Protein AF-A0A1X7UI72-F1 (afdb_monomer)

Nearest PDB structures (foldseek):
  3qtc-assembly1_A-2  TM=8.021E-01  e=6.021E-02  Methanosarcina mazei
  8ke3-assembly1_A  TM=7.990E-01  e=7.341E-02  Methanosarcina mazei
  5k1x-assembly1_A-2  TM=8.053E-01  e=8.378E-02  Methanosarcina mazei
  6nhi-assembly1_A-2  TM=7.236E-01  e=1.245E-01  Elizabethkingia meningoseptica
  7tjg-assembly1_C  TM=3.217E-01  e=6.143E+00  Bacteriophage sp.

Radius of gyration: 15.79 Å; Cα contacts (8 Å, |Δi|>4): 58; chains: 1; bounding box: 31×33×36 Å

Structure (mmCIF, N/CA/C/O backbone):
data_AF-A0A1X7UI72-F1
#
_entry.id   AF-A0A1X7UI72-F1
#
loop_
_atom_site.group_PDB
_atom_site.id
_atom_site.type_symbol
_atom_site.label_atom_id
_atom_site.label_alt_id
_atom_site.label_comp_id
_atom_site.label_asym_id
_atom_site.label_entity_id
_atom_site.label_seq_id
_atom_site.pdbx_PDB_ins_code
_atom_site.Cartn_x
_atom_site.Cartn_y
_atom_site.Cartn_z
_atom_site.occupancy
_atom_site.B_iso_or_equiv
_atom_site.auth_seq_id
_atom_site.auth_comp_id
_atom_site.auth_asym_id
_atom_site.auth_atom_id
_atom_site.pdbx_PDB_model_num
ATOM 1 N N . MET A 1 1 ? 0.313 13.851 -0.246 1.00 73.19 1 MET A N 1
ATOM 2 C CA . MET A 1 1 ? -1.012 13.488 0.310 1.00 73.19 1 MET A CA 1
ATOM 3 C C . MET A 1 1 ? -0.883 12.931 1.726 1.00 73.19 1 MET A C 1
ATOM 5 O O . MET A 1 1 ? -1.341 13.593 2.646 1.00 73.19 1 MET A O 1
ATOM 9 N N . LEU A 1 2 ? -0.182 11.806 1.919 1.00 81.81 2 LEU A N 1
ATOM 10 C CA . LEU A 1 2 ? -0.024 11.144 3.228 1.00 81.81 2 LEU A CA 1
ATOM 11 C C . LEU A 1 2 ? 0.611 12.025 4.315 1.00 81.81 2 LEU A C 1
ATOM 13 O O . LEU A 1 2 ? 0.166 12.004 5.455 1.00 81.81 2 LEU A O 1
ATOM 17 N N . TYR A 1 3 ? 1.576 12.875 3.951 1.00 83.81 3 TYR A N 1
ATOM 18 C CA . TYR A 1 3 ? 2.169 13.837 4.887 1.00 83.81 3 TYR A CA 1
ATOM 19 C C . TYR A 1 3 ? 1.125 14.748 5.554 1.00 83.81 3 TYR A C 1
ATOM 21 O O . TYR A 1 3 ? 1.195 14.976 6.752 1.00 83.81 3 TYR A O 1
ATOM 29 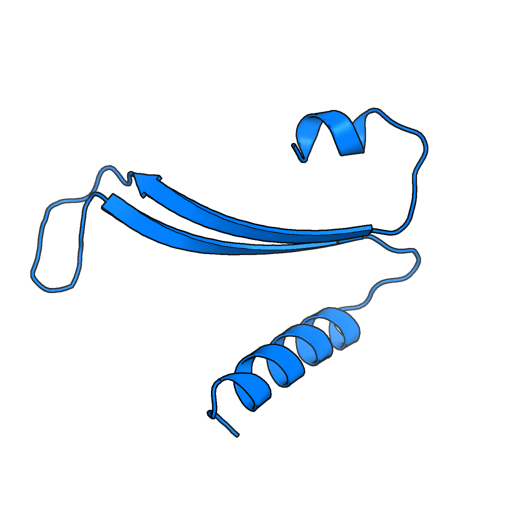N N . LYS A 1 4 ? 0.130 15.237 4.799 1.00 84.62 4 LYS A N 1
ATOM 30 C CA . LYS A 1 4 ? -0.928 16.105 5.345 1.00 84.62 4 LYS A CA 1
ATOM 31 C C . LYS A 1 4 ? -1.896 15.331 6.242 1.00 84.62 4 LYS A C 1
ATOM 33 O O . LYS A 1 4 ? -2.352 15.884 7.233 1.00 84.62 4 LYS A O 1
ATOM 38 N N . LEU A 1 5 ? -2.175 14.070 5.906 1.00 83.81 5 LEU A N 1
ATOM 39 C CA . LEU A 1 5 ? -3.030 13.188 6.703 1.00 83.81 5 LEU A CA 1
ATOM 40 C C . LEU A 1 5 ? -2.450 12.974 8.110 1.00 83.81 5 LEU A C 1
ATOM 42 O O . LEU A 1 5 ? -3.173 13.077 9.090 1.00 83.81 5 LEU A O 1
ATOM 46 N N . GLY A 1 6 ? -1.135 12.758 8.219 1.00 85.62 6 GLY A N 1
ATOM 47 C CA . GLY A 1 6 ? -0.463 12.574 9.511 1.00 85.62 6 GLY A CA 1
ATOM 48 C C . GLY A 1 6 ? -0.395 13.825 10.399 1.00 85.62 6 GLY A C 1
ATOM 49 O O . GLY A 1 6 ? 0.119 13.740 11.507 1.00 85.62 6 GLY A O 1
ATOM 50 N N . GLN A 1 7 ? -0.865 14.982 9.920 1.00 90.19 7 GLN A N 1
ATOM 51 C CA . GLN A 1 7 ? -0.896 16.247 10.670 1.00 90.19 7 GLN A CA 1
ATOM 52 C C . GLN A 1 7 ? -2.298 16.590 11.203 1.00 90.19 7 GLN A C 1
ATOM 54 O O . GLN A 1 7 ? -2.468 17.619 11.852 1.00 90.19 7 GLN A O 1
ATOM 59 N N . GLN A 1 8 ? -3.310 15.780 10.888 1.00 88.44 8 GLN A N 1
ATOM 60 C CA . GLN A 1 8 ? -4.701 16.000 11.285 1.00 88.44 8 GLN A CA 1
ATOM 61 C C . GLN A 1 8 ? -5.090 15.086 12.451 1.00 88.44 8 GLN A C 1
ATOM 63 O O . GLN A 1 8 ? -4.364 14.150 12.790 1.00 88.44 8 GLN A O 1
ATOM 68 N N . GLU A 1 9 ? -6.241 15.362 13.071 1.00 92.81 9 GLU A N 1
ATOM 69 C CA . GLU A 1 9 ? -6.854 14.411 14.000 1.00 92.81 9 GLU A CA 1
ATOM 70 C C . GLU A 1 9 ? -7.035 13.059 13.300 1.00 92.81 9 GLU A C 1
ATOM 72 O O . GLU A 1 9 ? -7.366 13.001 12.111 1.00 92.81 9 GLU A O 1
ATOM 77 N N . PHE A 1 10 ? -6.759 11.973 14.023 1.00 92.06 10 PHE A N 1
ATOM 78 C CA . PHE A 1 10 ? -6.804 10.645 13.436 1.00 92.06 10 PHE A CA 1
ATOM 79 C C . PHE A 1 10 ? -8.227 10.304 12.995 1.00 92.06 10 PHE A C 1
ATOM 81 O O . PHE A 1 10 ? -9.162 10.310 13.794 1.00 92.06 10 PHE A O 1
ATOM 88 N N . ILE A 1 11 ? -8.363 9.941 11.724 1.00 92.38 11 ILE A N 1
ATOM 89 C CA . ILE A 1 11 ? -9.600 9.440 11.136 1.00 92.38 11 ILE A CA 1
ATOM 90 C C . ILE A 1 11 ? -9.239 8.159 10.378 1.00 92.38 11 ILE A C 1
ATOM 92 O O . ILE A 1 11 ? -8.265 8.169 9.618 1.00 92.38 11 ILE A O 1
ATOM 96 N N . PRO A 1 12 ? -9.994 7.059 10.550 1.00 94.81 12 PRO A N 1
ATOM 97 C CA . PRO A 1 12 ? -9.786 5.860 9.755 1.00 94.81 12 PRO A CA 1
ATOM 98 C C . PRO A 1 12 ? -9.911 6.152 8.257 1.00 94.81 12 PRO A C 1
ATOM 100 O O . PRO A 1 12 ? -10.898 6.739 7.808 1.00 94.81 12 PR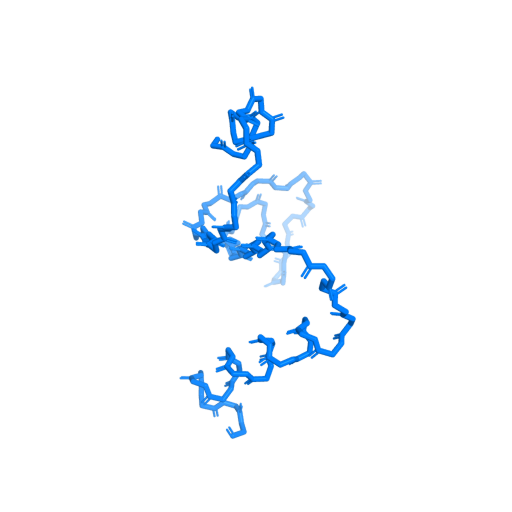O A O 1
ATOM 103 N N . VAL A 1 13 ? -8.923 5.732 7.467 1.00 94.56 13 VAL A N 1
ATOM 104 C CA . VAL A 1 13 ? -8.898 5.978 6.020 1.00 94.56 13 VAL A CA 1
ATOM 105 C C . VAL A 1 13 ? -8.356 4.788 5.241 1.00 94.56 13 VAL A C 1
ATOM 107 O O . VAL A 1 13 ? -7.580 3.970 5.738 1.00 94.56 13 VAL A O 1
ATOM 110 N N . LYS A 1 14 ? -8.772 4.717 3.975 1.00 95.50 14 LYS A N 1
ATOM 111 C CA . LYS A 1 14 ? -8.266 3.776 2.975 1.00 95.50 14 LYS A CA 1
ATOM 112 C C . LYS A 1 14 ? -7.940 4.564 1.716 1.00 95.50 14 LYS A C 1
ATOM 114 O O . LYS A 1 14 ? -8.841 5.137 1.106 1.00 95.50 14 LYS A 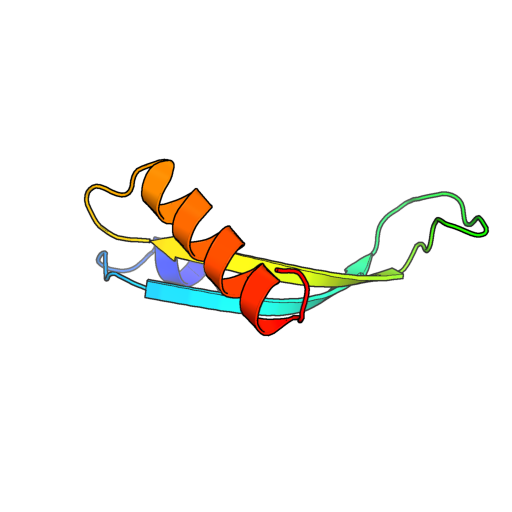O 1
ATOM 119 N N . TYR A 1 15 ? -6.671 4.591 1.334 1.00 94.62 15 TYR A N 1
ATOM 120 C CA . TYR A 1 15 ? -6.209 5.261 0.123 1.00 94.62 15 TYR A CA 1
ATOM 121 C C . TYR A 1 15 ? -5.445 4.294 -0.769 1.00 94.62 15 TYR A C 1
ATOM 123 O O . TYR A 1 15 ? -4.801 3.363 -0.287 1.00 94.62 15 TYR A O 1
ATOM 131 N N . PHE A 1 16 ? -5.498 4.547 -2.072 1.00 95.12 16 PHE A N 1
ATOM 132 C CA . PHE A 1 16 ? -4.641 3.898 -3.051 1.00 95.12 16 PHE A CA 1
ATOM 133 C C . PHE A 1 16 ? -4.122 4.937 -4.043 1.00 95.12 16 PHE A C 1
ATOM 135 O O . PHE A 1 16 ? -4.761 5.969 -4.263 1.00 95.12 16 PHE A O 1
ATOM 142 N N . SER A 1 17 ? -2.974 4.655 -4.643 1.00 94.88 17 SER A N 1
ATOM 143 C CA . SER A 1 17 ? -2.416 5.438 -5.739 1.00 94.88 17 SER A CA 1
ATOM 144 C C . SER A 1 17 ? -1.877 4.517 -6.819 1.00 94.88 17 SER A C 1
ATOM 146 O O . SER A 1 17 ? -1.374 3.432 -6.533 1.00 94.88 17 SER A O 1
ATOM 148 N N . ILE A 1 18 ? -1.992 4.971 -8.062 1.00 95.94 18 ILE A N 1
ATOM 149 C CA . ILE A 1 18 ? -1.330 4.390 -9.224 1.00 95.94 18 ILE A CA 1
ATOM 150 C C . ILE A 1 18 ? -0.602 5.550 -9.875 1.00 95.94 18 ILE A C 1
ATOM 152 O O . ILE A 1 18 ? -1.252 6.487 -10.338 1.00 95.94 18 ILE A O 1
ATOM 156 N N . ASP A 1 19 ? 0.721 5.520 -9.853 1.00 96.69 19 ASP A N 1
ATOM 157 C CA . ASP A 1 19 ? 1.518 6.641 -10.337 1.00 96.69 19 ASP A CA 1
ATOM 158 C C . ASP A 1 19 ? 2.816 6.157 -10.978 1.00 96.69 19 ASP A C 1
ATOM 160 O O . ASP A 1 19 ? 3.247 5.019 -10.771 1.00 96.69 19 ASP A O 1
ATOM 164 N N . ARG A 1 20 ? 3.433 7.024 -11.776 1.00 96.31 20 ARG A N 1
ATOM 165 C CA . ARG A 1 20 ? 4.740 6.771 -12.371 1.00 96.31 20 ARG A CA 1
ATOM 166 C C . ARG A 1 20 ? 5.836 7.085 -11.358 1.00 96.31 20 ARG A C 1
ATOM 168 O O . ARG A 1 20 ? 5.896 8.186 -10.814 1.00 96.31 20 ARG A O 1
ATOM 175 N N . VAL A 1 21 ? 6.741 6.135 -11.164 1.00 96.44 21 VAL A N 1
ATOM 176 C CA . VAL A 1 21 ? 7.906 6.259 -10.283 1.00 96.44 21 VAL A CA 1
ATOM 177 C C . VAL A 1 21 ? 9.196 6.102 -11.075 1.00 96.44 21 VAL A C 1
ATOM 179 O O . VAL A 1 21 ? 9.202 5.514 -12.158 1.00 96.44 21 VAL A O 1
ATOM 182 N N . PHE A 1 22 ? 10.284 6.641 -10.526 1.00 96.19 22 PHE A N 1
ATOM 183 C CA . PHE A 1 22 ? 11.608 6.623 -11.140 1.00 96.19 22 PHE A CA 1
ATOM 184 C C . PHE A 1 22 ? 12.604 5.970 -10.192 1.00 96.19 22 PHE A C 1
ATOM 186 O O . PHE A 1 22 ? 12.731 6.387 -9.041 1.00 96.19 22 PHE A O 1
ATOM 193 N N . HIS A 1 23 ? 13.306 4.952 -10.672 1.00 94.44 23 HIS A N 1
ATOM 194 C CA . HIS A 1 23 ? 14.346 4.250 -9.934 1.00 94.44 23 HIS A CA 1
ATOM 195 C C . HIS A 1 23 ? 15.683 4.445 -10.652 1.00 94.44 23 HIS A C 1
ATOM 197 O O . HIS A 1 23 ? 15.762 4.363 -11.878 1.00 94.44 23 HIS A O 1
ATOM 203 N N . ASN A 1 24 ? 16.745 4.699 -9.886 1.00 93.31 24 ASN A N 1
ATOM 204 C CA . ASN A 1 24 ? 18.096 4.812 -10.431 1.00 93.31 24 ASN A CA 1
ATOM 205 C C . ASN A 1 24 ? 18.699 3.412 -10.631 1.00 93.31 24 ASN A C 1
ATOM 207 O O . ASN A 1 24 ? 19.518 2.964 -9.834 1.00 93.31 24 ASN A O 1
ATOM 211 N N . GLU A 1 25 ? 18.233 2.721 -11.669 1.00 87.81 25 GLU A N 1
ATOM 212 C CA . GLU A 1 25 ? 18.601 1.344 -12.010 1.00 87.81 25 GLU A CA 1
ATOM 213 C C . GLU A 1 25 ? 19.143 1.262 -13.442 1.00 87.81 25 GLU A C 1
ATOM 215 O O . GLU A 1 25 ? 18.754 2.034 -14.324 1.00 87.81 25 GLU A O 1
ATOM 220 N N . THR A 1 26 ? 20.033 0.299 -13.696 1.00 91.50 26 THR A N 1
ATOM 221 C CA . THR A 1 26 ? 20.532 0.052 -15.058 1.00 91.50 26 THR A CA 1
ATOM 222 C C . THR A 1 26 ? 19.443 -0.620 -15.888 1.00 91.50 26 THR A C 1
ATOM 224 O O . THR A 1 26 ? 18.889 -1.641 -15.482 1.00 91.50 26 THR A O 1
ATOM 227 N N . LEU A 1 27 ? 19.152 -0.065 -17.068 1.00 88.69 27 LEU A N 1
ATOM 228 C CA . LEU A 1 27 ? 18.119 -0.603 -17.950 1.00 88.69 27 LEU A CA 1
ATOM 229 C C . LEU A 1 27 ? 18.474 -2.012 -18.434 1.00 88.69 27 LEU A C 1
ATOM 231 O O . LEU A 1 27 ? 19.557 -2.252 -18.969 1.00 88.69 27 LEU A O 1
ATOM 235 N N . ALA A 1 28 ? 17.517 -2.925 -18.295 1.00 89.50 28 ALA A N 1
ATOM 236 C CA . ALA A 1 28 ? 17.587 -4.288 -18.806 1.00 89.50 28 ALA A CA 1
ATOM 237 C C . ALA A 1 28 ? 16.189 -4.763 -19.224 1.00 89.50 28 ALA A C 1
ATOM 239 O O . ALA A 1 28 ? 15.190 -4.100 -18.955 1.00 89.50 28 ALA A O 1
ATOM 240 N N . ALA A 1 29 ? 16.093 -5.938 -19.850 1.00 90.19 29 ALA A N 1
ATOM 241 C CA . ALA A 1 29 ? 14.819 -6.477 -20.342 1.00 90.19 29 ALA A CA 1
ATOM 242 C C . ALA A 1 29 ? 13.715 -6.570 -19.265 1.00 90.19 29 ALA A C 1
ATOM 244 O O . ALA A 1 29 ? 12.534 -6.501 -19.590 1.00 90.19 29 ALA A O 1
ATOM 245 N N . THR A 1 30 ? 14.092 -6.709 -17.992 1.00 90.75 30 THR A N 1
ATOM 246 C CA . THR A 1 30 ? 13.177 -6.780 -16.842 1.00 90.75 30 THR A CA 1
ATOM 247 C C . THR A 1 30 ? 13.257 -5.565 -15.915 1.00 90.75 30 THR A C 1
ATOM 249 O O . THR A 1 30 ? 12.558 -5.538 -14.907 1.00 90.75 30 THR A O 1
ATOM 252 N N . HIS A 1 31 ? 14.096 -4.570 -16.225 1.00 90.69 31 HIS A N 1
ATOM 253 C CA . HIS A 1 31 ? 14.358 -3.421 -15.354 1.00 90.69 31 HIS A CA 1
ATOM 254 C C . HIS A 1 31 ? 14.207 -2.116 -16.131 1.00 90.69 31 HIS A C 1
ATOM 256 O O . HIS A 1 31 ? 15.033 -1.783 -16.982 1.00 90.69 31 HIS A O 1
ATOM 262 N N . LEU A 1 32 ? 13.147 -1.374 -15.812 1.00 92.12 32 LEU A N 1
ATOM 263 C CA . LEU A 1 32 ? 12.896 -0.037 -16.335 1.00 92.12 32 LEU A CA 1
ATOM 264 C C . LEU A 1 32 ? 13.243 1.004 -15.267 1.00 92.12 32 LEU A C 1
ATOM 266 O O . LEU A 1 32 ? 12.899 0.836 -14.100 1.00 92.12 32 LEU A O 1
ATOM 270 N N . ALA A 1 33 ? 13.884 2.096 -15.684 1.00 93.19 33 ALA A N 1
ATOM 271 C CA . ALA A 1 33 ? 14.170 3.238 -14.816 1.00 93.19 33 ALA A CA 1
ATOM 272 C C . ALA A 1 33 ? 12.903 4.049 -14.485 1.00 93.19 33 ALA A C 1
ATOM 274 O O . ALA A 1 33 ? 12.886 4.773 -13.496 1.00 93.19 33 ALA A O 1
ATOM 275 N N . GLU A 1 34 ? 11.837 3.913 -15.281 1.00 95.12 34 GLU A N 1
ATOM 276 C CA . GLU A 1 34 ? 10.506 4.439 -14.979 1.00 95.12 34 GLU A CA 1
ATOM 277 C C . GLU A 1 34 ? 9.434 3.361 -15.180 1.00 95.12 34 GLU A C 1
ATOM 279 O O . GLU A 1 34 ? 9.443 2.629 -16.170 1.00 95.12 34 GLU A O 1
ATOM 284 N N . PHE A 1 35 ? 8.503 3.249 -14.237 1.00 95.44 35 PHE A N 1
ATOM 285 C CA . PHE A 1 35 ? 7.379 2.315 -14.317 1.00 95.44 35 PHE A CA 1
ATOM 286 C C . PHE A 1 35 ? 6.205 2.814 -13.473 1.00 95.44 35 PHE A C 1
ATOM 288 O O . PHE A 1 35 ? 6.323 3.797 -12.744 1.00 95.44 35 PHE A O 1
ATOM 295 N N . HIS A 1 36 ? 5.052 2.158 -13.596 1.00 96.56 36 HIS A N 1
ATOM 296 C CA . HIS A 1 36 ? 3.875 2.486 -12.795 1.00 96.56 36 HIS A CA 1
ATOM 297 C C . HIS A 1 36 ? 3.836 1.605 -11.548 1.00 96.56 36 HIS A C 1
ATOM 299 O O . HIS A 1 36 ? 3.858 0.378 -11.657 1.00 96.56 36 HIS A O 1
ATOM 305 N N . GLN A 1 37 ? 3.759 2.230 -10.378 1.00 96.00 37 GLN A N 1
ATOM 306 C CA . GLN A 1 37 ? 3.638 1.555 -9.093 1.00 96.00 37 GLN A CA 1
ATOM 307 C C . GLN A 1 37 ? 2.229 1.746 -8.533 1.00 96.00 37 GLN A C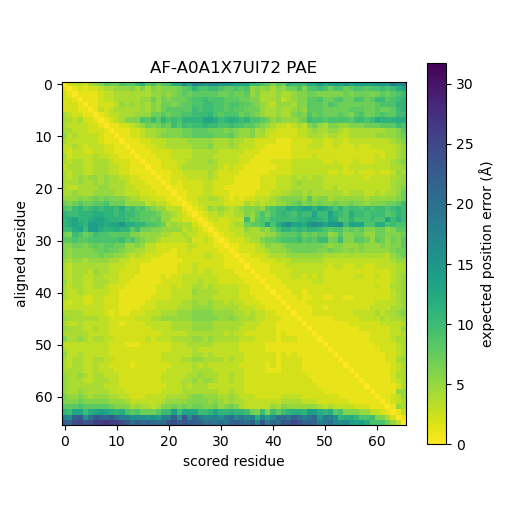 1
ATOM 309 O O . GLN A 1 37 ? 1.641 2.824 -8.638 1.00 96.00 37 GLN A O 1
ATOM 314 N N . ILE A 1 38 ? 1.696 0.677 -7.942 1.00 95.44 38 ILE A N 1
ATOM 315 C CA . ILE A 1 38 ? 0.450 0.705 -7.179 1.00 95.44 38 ILE A CA 1
ATOM 316 C C . ILE A 1 38 ? 0.812 0.656 -5.698 1.00 95.44 38 ILE A C 1
ATOM 318 O O . ILE A 1 38 ? 1.548 -0.233 -5.274 1.00 95.44 38 ILE A O 1
ATOM 322 N N . GLU A 1 39 ? 0.262 1.578 -4.915 1.00 95.31 39 GLU A N 1
ATOM 323 C CA . GLU A 1 39 ? 0.402 1.601 -3.459 1.00 95.31 39 GLU A CA 1
ATOM 324 C C . GLU A 1 39 ? -0.972 1.678 -2.800 1.00 95.31 39 GLU A C 1
ATOM 326 O O . GLU A 1 39 ? -1.896 2.303 -3.324 1.00 95.31 39 GLU A O 1
ATOM 331 N N . GLY A 1 40 ? -1.109 1.045 -1.637 1.00 94.81 40 GLY A N 1
ATOM 332 C CA . GLY A 1 40 ? -2.318 1.084 -0.823 1.00 94.81 40 GLY A CA 1
ATOM 333 C C . GLY A 1 40 ? -1.965 1.298 0.642 1.00 94.81 40 GLY A C 1
ATOM 334 O O . GLY A 1 40 ? -1.034 0.680 1.153 1.00 94.81 40 GLY A O 1
ATOM 335 N N . VAL A 1 41 ? -2.723 2.155 1.323 1.00 94.88 41 VAL A N 1
ATOM 336 C CA . VAL A 1 41 ? -2.598 2.380 2.766 1.00 94.88 41 VAL A CA 1
ATOM 337 C C . VAL A 1 41 ? -3.970 2.309 3.422 1.00 94.88 41 VAL A C 1
ATOM 339 O O . VAL A 1 41 ? -4.943 2.903 2.952 1.00 94.88 41 VAL A O 1
ATOM 342 N N . VAL A 1 42 ? -4.038 1.563 4.520 1.00 95.81 42 VAL A N 1
ATOM 343 C CA . VAL A 1 42 ? -5.208 1.462 5.389 1.00 95.81 42 VAL A CA 1
ATOM 344 C C . VAL A 1 42 ? -4.754 1.840 6.786 1.00 95.81 42 VAL A C 1
ATOM 346 O O . VAL A 1 42 ? -3.810 1.249 7.306 1.00 95.81 42 VAL A O 1
ATOM 349 N N . THR A 1 43 ? -5.410 2.829 7.380 1.00 94.62 43 THR A N 1
ATOM 350 C CA . THR A 1 43 ? -5.178 3.223 8.769 1.00 94.62 43 THR A CA 1
ATOM 351 C C . THR A 1 43 ? -6.489 3.127 9.520 1.00 94.62 43 THR A C 1
ATOM 353 O O . THR A 1 43 ? -7.482 3.729 9.118 1.00 94.62 43 THR A O 1
ATOM 356 N N . ASP A 1 44 ? -6.489 2.363 10.599 1.00 96.25 44 ASP A N 1
ATOM 357 C CA . ASP A 1 44 ? -7.630 2.163 11.482 1.00 96.25 44 ASP A CA 1
ATOM 358 C C . ASP A 1 44 ? -7.103 1.733 12.857 1.00 96.25 44 ASP A C 1
ATOM 360 O O . ASP A 1 44 ? -5.913 1.434 13.016 1.00 96.25 44 ASP A O 1
ATOM 364 N N . TYR A 1 45 ? -7.972 1.699 13.855 1.00 95.88 45 TYR A N 1
ATOM 365 C CA . TYR A 1 45 ? -7.630 1.185 15.173 1.00 95.88 45 TYR A CA 1
ATOM 366 C C . TYR A 1 45 ? -7.536 -0.345 15.156 1.00 95.88 45 TYR A C 1
ATOM 368 O O . TYR A 1 45 ? -8.350 -1.023 14.537 1.00 95.88 45 TYR A O 1
ATOM 376 N N . ASN A 1 46 ? -6.574 -0.895 15.905 1.00 97.25 46 ASN A N 1
ATOM 377 C CA . ASN A 1 46 ? -6.418 -2.339 16.136 1.00 97.25 46 ASN A CA 1
ATOM 378 C C . ASN A 1 46 ? -6.211 -3.195 14.873 1.00 97.25 46 ASN A C 1
ATOM 380 O O . ASN A 1 46 ? -6.541 -4.380 14.881 1.00 97.25 46 ASN A O 1
ATOM 384 N N . LEU A 1 47 ? -5.647 -2.625 13.803 1.00 97.88 47 LEU A N 1
ATOM 385 C CA . LEU A 1 47 ? -5.280 -3.399 12.618 1.00 97.88 47 LEU A CA 1
ATOM 386 C C . LEU A 1 47 ? -4.250 -4.479 12.95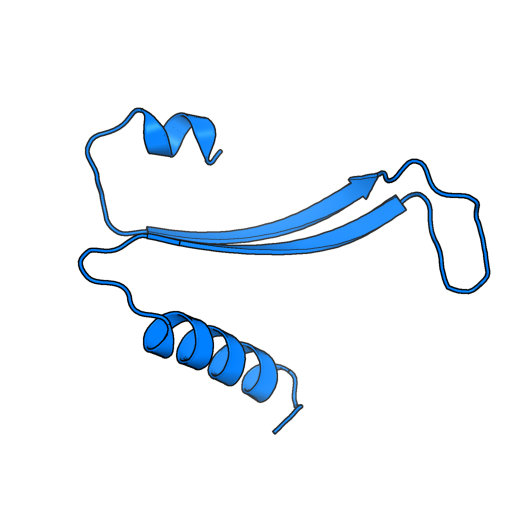7 1.00 97.88 47 LEU A C 1
ATOM 388 O O . LEU A 1 47 ? -3.291 -4.258 13.700 1.00 97.88 47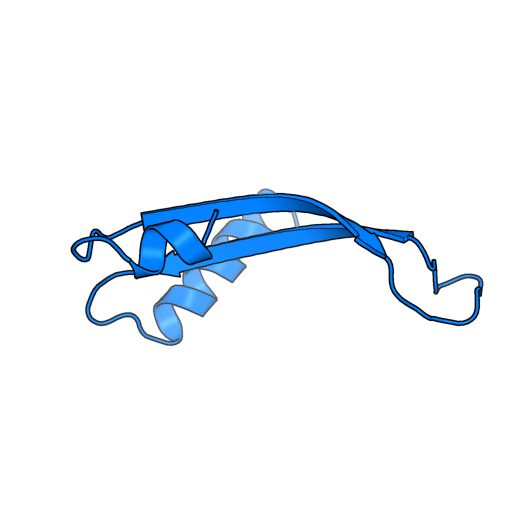 LEU A O 1
ATOM 392 N N . THR A 1 48 ? -4.435 -5.643 12.351 1.00 98.44 48 THR A N 1
ATOM 393 C CA . THR A 1 48 ? -3.583 -6.817 12.497 1.00 98.44 48 THR A CA 1
ATOM 394 C C . THR A 1 48 ? -2.989 -7.230 11.152 1.00 98.44 48 THR A C 1
ATOM 396 O O . THR A 1 48 ? -3.398 -6.772 10.083 1.00 98.44 48 THR A O 1
ATOM 399 N N . LEU A 1 49 ? -2.042 -8.171 11.178 1.00 98.44 49 LEU A N 1
ATOM 400 C CA . LEU A 1 49 ? -1.547 -8.800 9.952 1.00 98.44 49 LEU A CA 1
ATOM 401 C C . LEU A 1 49 ? -2.666 -9.524 9.178 1.00 98.44 49 LEU A C 1
ATOM 403 O O . LEU A 1 49 ? -2.618 -9.585 7.950 1.00 98.44 49 LEU A O 1
ATOM 407 N N . GLY A 1 50 ? -3.685 -10.032 9.880 1.00 98.62 50 GLY A N 1
ATOM 408 C CA . GLY A 1 50 ? -4.846 -10.671 9.260 1.00 98.62 50 GLY A CA 1
ATOM 409 C C . GLY A 1 50 ? -5.620 -9.715 8.352 1.00 98.62 50 GLY A C 1
ATOM 410 O O . GLY A 1 50 ? -6.028 -10.109 7.260 1.00 98.62 50 GLY A O 1
ATOM 411 N N . ASP A 1 51 ? -5.736 -8.444 8.740 1.00 98.38 51 ASP A N 1
ATOM 412 C CA . ASP A 1 51 ? -6.390 -7.417 7.925 1.00 98.38 51 ASP A CA 1
ATOM 413 C C . ASP A 1 51 ? -5.596 -7.126 6.647 1.00 98.38 51 ASP A C 1
ATOM 415 O O . ASP A 1 51 ? -6.172 -7.066 5.558 1.00 98.38 51 ASP A O 1
ATOM 419 N N . LEU A 1 52 ? -4.263 -7.027 6.749 1.00 98.12 52 LEU A N 1
ATOM 420 C CA . LEU A 1 52 ? -3.390 -6.871 5.581 1.00 98.12 52 LEU A CA 1
ATOM 421 C C . LEU A 1 52 ? -3.541 -8.055 4.617 1.00 98.12 52 LEU A C 1
ATOM 423 O O . LEU A 1 52 ? -3.715 -7.859 3.414 1.00 98.12 52 LEU A O 1
ATOM 427 N N . MET A 1 53 ? -3.510 -9.282 5.138 1.00 98.12 53 MET A N 1
ATOM 428 C CA . MET A 1 53 ? -3.704 -10.486 4.329 1.00 98.12 53 MET A CA 1
ATOM 429 C C . MET A 1 53 ? -5.079 -10.498 3.654 1.00 98.12 53 MET A C 1
ATOM 431 O O . MET A 1 53 ? -5.169 -10.836 2.475 1.00 98.12 53 MET A O 1
ATOM 435 N N . GLY A 1 54 ? -6.134 -10.083 4.362 1.00 97.56 54 GLY A N 1
ATOM 436 C CA . GLY A 1 54 ? -7.485 -9.970 3.812 1.00 97.56 54 GLY A CA 1
ATOM 437 C C . GLY A 1 54 ? -7.580 -8.956 2.669 1.00 97.56 54 GLY A C 1
ATOM 438 O O . GLY A 1 54 ? -8.196 -9.241 1.641 1.00 97.56 54 GLY A O 1
ATOM 439 N N . VAL A 1 55 ? -6.918 -7.802 2.803 1.00 96.88 55 VAL A N 1
ATOM 440 C CA . VAL A 1 55 ? -6.829 -6.797 1.732 1.00 96.88 55 VAL A CA 1
ATOM 441 C C . VAL A 1 55 ? -6.111 -7.365 0.510 1.00 96.88 55 VAL A C 1
ATOM 443 O O . VAL A 1 55 ? -6.623 -7.246 -0.604 1.00 96.88 55 VAL A O 1
ATOM 446 N N . LEU A 1 56 ? -4.958 -8.012 0.704 1.00 96.00 56 LEU A N 1
ATOM 447 C CA . LEU A 1 56 ? -4.194 -8.616 -0.390 1.00 96.00 56 LEU A CA 1
ATOM 448 C C . LEU A 1 56 ? -4.995 -9.721 -1.087 1.00 96.00 56 LEU A C 1
ATOM 450 O O . LEU A 1 56 ? -5.072 -9.731 -2.313 1.00 96.00 56 LEU A O 1
ATOM 454 N N . TYR A 1 57 ? -5.644 -10.6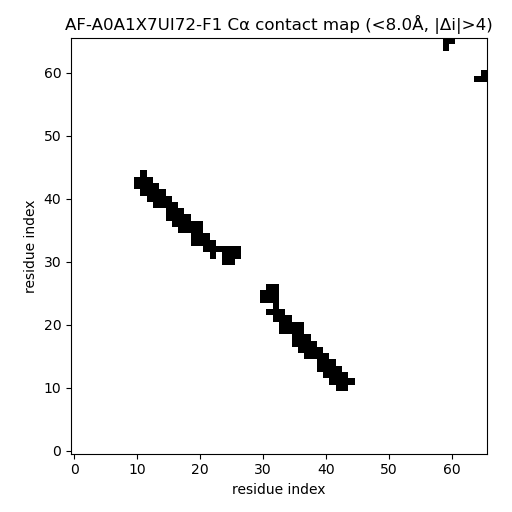06 -0.329 1.00 96.75 57 TYR A N 1
ATOM 455 C CA . TYR A 1 57 ? -6.489 -11.664 -0.882 1.00 96.75 57 TYR A CA 1
ATOM 456 C C . TYR A 1 57 ? -7.616 -11.086 -1.747 1.00 96.75 57 TYR A C 1
ATOM 458 O O . TYR A 1 57 ? -7.742 -11.437 -2.918 1.00 96.75 57 TYR A O 1
ATOM 466 N N . ALA A 1 58 ? -8.375 -10.122 -1.214 1.00 95.69 58 ALA A N 1
ATOM 467 C CA . ALA A 1 58 ? -9.457 -9.475 -1.951 1.00 95.69 58 ALA A CA 1
ATOM 468 C C . ALA A 1 58 ? -8.963 -8.733 -3.206 1.00 95.69 58 ALA A C 1
ATOM 470 O O . ALA A 1 58 ? -9.668 -8.694 -4.217 1.00 95.69 58 ALA A O 1
ATOM 471 N N . PHE A 1 59 ? -7.770 -8.136 -3.147 1.00 94.75 59 PHE A N 1
ATOM 472 C CA . PHE A 1 59 ? -7.145 -7.478 -4.290 1.00 94.75 59 PHE A CA 1
ATOM 473 C C . PHE A 1 59 ? -6.806 -8.483 -5.397 1.00 94.75 59 PHE A C 1
ATOM 475 O O . PHE A 1 59 ? -7.228 -8.297 -6.538 1.00 94.75 59 PHE A O 1
ATOM 482 N N . PHE A 1 60 ? -6.110 -9.575 -5.068 1.00 94.81 60 PHE A N 1
ATOM 483 C CA . PHE A 1 60 ? -5.714 -10.582 -6.055 1.00 94.81 60 PHE A CA 1
ATOM 484 C C . PHE A 1 60 ? -6.903 -11.350 -6.646 1.00 94.81 60 PHE A C 1
ATOM 486 O O . PHE A 1 60 ? -6.943 -11.495 -7.870 1.00 94.81 60 PHE A O 1
ATOM 493 N N . SER A 1 61 ? -7.910 -11.716 -5.842 1.00 95.75 61 SER A N 1
ATOM 494 C CA . SER A 1 61 ? -9.121 -12.379 -6.353 1.00 95.75 61 SER A CA 1
ATOM 495 C C . SER A 1 61 ? -9.862 -11.527 -7.385 1.00 95.75 61 SER A C 1
ATOM 497 O O . SER A 1 61 ? -10.334 -12.029 -8.403 1.00 95.75 61 SER A O 1
ATOM 499 N N . LYS A 1 62 ? -9.903 -10.201 -7.199 1.00 94.06 62 LYS A N 1
ATOM 500 C CA . LYS A 1 62 ? -10.501 -9.282 -8.185 1.0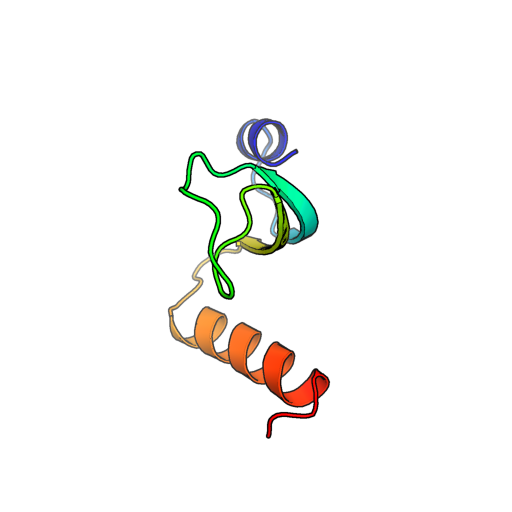0 94.06 62 LYS A CA 1
ATOM 501 C C . LYS A 1 62 ? -9.679 -9.132 -9.467 1.00 94.06 62 LYS A C 1
ATOM 503 O O . LYS A 1 62 ? -10.232 -8.726 -10.484 1.00 94.06 62 LYS A O 1
ATOM 508 N N . MET A 1 63 ? -8.388 -9.459 -9.441 1.00 91.94 63 MET A N 1
ATOM 509 C CA . MET A 1 63 ? -7.515 -9.449 -10.622 1.00 91.94 63 MET A CA 1
ATOM 510 C C . MET A 1 63 ? -7.535 -10.774 -11.403 1.00 91.94 63 MET A C 1
ATOM 512 O O . MET A 1 63 ? -6.742 -10.949 -12.326 1.00 91.94 63 MET A O 1
ATOM 516 N N . GLY A 1 64 ? -8.408 -11.721 -11.042 1.00 86.06 64 GLY A N 1
ATOM 517 C CA . GLY A 1 64 ? -8.503 -13.023 -11.710 1.00 86.06 64 GLY A CA 1
ATOM 518 C C . GLY A 1 64 ? -7.387 -13.997 -11.328 1.00 86.06 64 GLY A C 1
ATOM 519 O O . GLY A 1 64 ? -7.192 -15.006 -12.005 1.00 86.06 64 GLY A O 1
ATOM 520 N N . LYS A 1 65 ? -6.644 -13.708 -10.253 1.00 64.38 65 LYS A N 1
ATOM 521 C CA . LYS A 1 65 ? -5.778 -14.681 -9.588 1.00 64.38 65 LYS A CA 1
ATOM 522 C C . LYS A 1 65 ? -6.491 -15.122 -8.310 1.00 64.38 65 LYS A C 1
ATOM 524 O O . LYS A 1 65 ? -6.559 -14.328 -7.379 1.00 64.38 65 LYS A O 1
ATOM 529 N N . TYR A 1 66 ? -6.944 -16.380 -8.298 1.00 55.28 66 TYR A N 1
ATOM 530 C CA . TYR A 1 66 ? -7.793 -17.042 -7.287 1.00 55.28 66 TYR A CA 1
ATOM 531 C C . TYR A 1 66 ? -9.286 -16.736 -7.399 1.00 55.28 66 TYR A C 1
ATOM 533 O O . TYR A 1 66 ? -9.708 -15.632 -6.984 1.00 55.28 66 TYR A O 1
#

Secondary structure (DSSP, 8-state):
-HHHHTTSPP--EEEEEEEEEE-----BTTB-SEEEEEEEEEE-TT--HHHHHHHHHHHHHHTT--

Foldseek 3Di:
DVVVQVVDDDDWDKDKDWDKDADPDDDDPPDDRIDIDIDIDTDDPPDDVVVVVVVVVVVCVVVVND

pLDDT: mean 92.32, std 7.42, range [55.28, 98.62]

Organism: Amphimedon queenslandica (NCBI:txid400682)

InterPro domains:
  IPR002319 Phenylalanyl-tRNA synthetase [P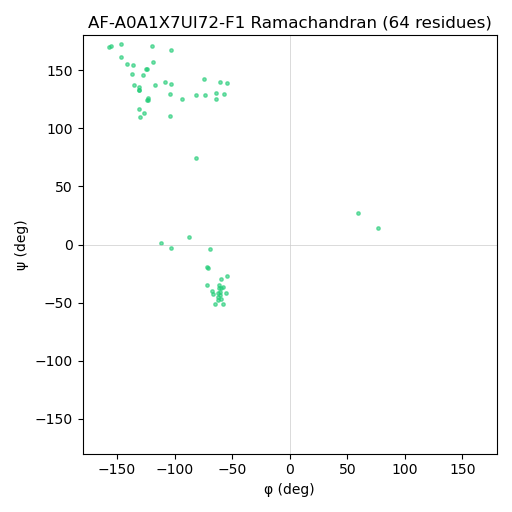F01409] (5-65)
  IPR045864 Class II Aminoacyl-tRNA synthetase/Biotinyl protein ligase (BPL) and lipoyl protein ligase (LPL) [G3DSA:3.30.930.10] (1-66)
  IPR045864 Class II Aminoacyl-tRNA synthetase/Biotinyl protein ligase (BPL) and lipoyl protein ligase (LPL) [SSF55681] (7-64)

Mean predicted aligned error: 4.49 Å

Sequence (66 aa):
MLYKLGQQEFIPVKYFSIDRVFHNETLAATHLAEFHQIEGVVTDYNLTLGDLMGVLYAFFSKMGKY

Solvent-accessible surface area (backbone atoms only — not comparable to full-atom values): 4292 Å² total; per-residue (Å²): 113,69,74,62,57,76,74,50,83,91,68,74,46,77,52,73,48,76,45,80,46,77,49,101,57,80,74,49,102,90,35,67,37,60,50,76,47,78,50,74,51,77,47,63,86,88,76,50,71,66,55,54,52,50,51,52,51,58,52,38,36,74,71,76,52,111